Protein AF-A0A8S1E775-F1 (afdb_monomer_lite)

Structure (mmCIF, N/CA/C/O backbone):
data_AF-A0A8S1E775-F1
#
_entry.id   AF-A0A8S1E775-F1
#
loop_
_atom_site.group_PDB
_atom_site.id
_atom_site.type_symbol
_atom_site.label_atom_id
_atom_site.label_alt_id
_atom_site.label_comp_id
_atom_site.label_asym_id
_atom_site.label_entity_id
_atom_site.label_seq_id
_atom_site.pdbx_PDB_ins_code
_atom_site.Cartn_x
_atom_site.Cartn_y
_atom_site.Cartn_z
_atom_site.occupancy
_atom_site.B_iso_or_equiv
_atom_site.auth_seq_id
_atom_site.auth_comp_id
_atom_site.auth_asym_id
_atom_site.auth_atom_id
_atom_site.pdbx_PDB_model_num
ATOM 1 N N . MET A 1 1 ? 8.426 -3.904 -21.767 1.00 58.44 1 MET A N 1
ATOM 2 C CA . MET A 1 1 ? 7.868 -2.824 -20.930 1.00 58.44 1 MET A CA 1
ATOM 3 C C . MET A 1 1 ? 9.025 -2.090 -20.266 1.00 58.44 1 MET A C 1
ATOM 5 O O . MET A 1 1 ? 9.826 -2.761 -19.622 1.00 58.44 1 MET A O 1
ATOM 9 N N . PRO A 1 2 ? 9.166 -0.770 -20.462 1.00 75.19 2 PRO A N 1
ATOM 10 C CA . PRO A 1 2 ? 10.115 0.037 -19.694 1.00 75.19 2 PRO A CA 1
ATOM 11 C C . PRO A 1 2 ? 9.794 -0.016 -18.194 1.00 75.19 2 PRO A C 1
ATOM 13 O O . PRO A 1 2 ? 8.627 0.060 -17.814 1.00 75.19 2 PRO A O 1
ATOM 16 N N . ILE A 1 3 ? 10.816 -0.151 -17.348 1.00 76.69 3 ILE A N 1
ATOM 17 C CA . ILE A 1 3 ? 10.661 -0.301 -15.890 1.00 76.69 3 ILE A CA 1
ATOM 18 C C . ILE A 1 3 ? 9.968 0.912 -15.242 1.00 76.69 3 ILE A C 1
ATOM 20 O O . ILE A 1 3 ? 9.295 0.783 -14.226 1.00 76.69 3 ILE A O 1
ATOM 24 N N . GLN A 1 4 ? 10.042 2.077 -15.882 1.00 82.88 4 GLN A N 1
ATOM 25 C CA . GLN A 1 4 ? 9.382 3.304 -15.449 1.00 82.88 4 GLN A CA 1
ATOM 26 C C . GLN A 1 4 ? 7.851 3.168 -15.435 1.00 82.88 4 GLN A C 1
ATOM 28 O O . GLN A 1 4 ? 7.203 3.690 -14.535 1.00 82.88 4 GLN A O 1
ATOM 33 N N . TRP A 1 5 ? 7.257 2.413 -16.370 1.00 84.31 5 TRP A N 1
ATOM 34 C CA . TRP A 1 5 ? 5.805 2.169 -16.379 1.00 84.31 5 TRP A CA 1
ATOM 35 C C . TRP A 1 5 ? 5.340 1.360 -15.173 1.00 84.31 5 TRP A C 1
ATOM 37 O O . TRP A 1 5 ? 4.250 1.595 -14.658 1.00 84.31 5 TRP A O 1
ATOM 47 N N . ILE A 1 6 ? 6.193 0.457 -14.686 1.00 83.69 6 ILE A N 1
ATOM 48 C CA . ILE A 1 6 ? 5.945 -0.285 -13.450 1.00 83.69 6 ILE A CA 1
ATOM 49 C C . ILE A 1 6 ? 5.868 0.711 -12.294 1.00 83.69 6 ILE A C 1
ATOM 51 O O . ILE A 1 6 ? 4.888 0.715 -11.561 1.00 83.69 6 ILE A O 1
ATOM 55 N N . ALA A 1 7 ? 6.817 1.639 -12.180 1.00 84.25 7 ALA A N 1
ATOM 56 C CA . ALA A 1 7 ? 6.774 2.654 -11.130 1.00 84.25 7 ALA A CA 1
ATOM 57 C C . ALA A 1 7 ? 5.547 3.572 -11.212 1.00 84.25 7 ALA A C 1
ATOM 59 O O . ALA A 1 7 ? 4.919 3.831 -10.186 1.00 84.25 7 ALA A O 1
ATOM 60 N N . PHE A 1 8 ? 5.145 3.997 -12.414 1.00 89.06 8 PHE A N 1
ATOM 61 C CA . PHE A 1 8 ? 3.912 4.772 -12.590 1.00 89.06 8 PHE A CA 1
ATOM 62 C C . PHE A 1 8 ? 2.661 4.010 -12.140 1.00 89.06 8 PHE A C 1
ATOM 64 O O . PHE A 1 8 ? 1.745 4.628 -11.606 1.00 89.06 8 PHE A O 1
ATOM 71 N N . SER A 1 9 ? 2.631 2.684 -12.296 1.00 89.75 9 SER A N 1
ATOM 72 C CA . SER A 1 9 ? 1.532 1.855 -11.785 1.00 89.75 9 SER A CA 1
ATOM 73 C C . SER A 1 9 ? 1.553 1.683 -10.259 1.00 89.75 9 SER A C 1
ATOM 75 O O . SER A 1 9 ? 0.496 1.541 -9.647 1.00 89.75 9 SER A O 1
ATOM 77 N N . LEU A 1 10 ? 2.737 1.738 -9.634 1.00 88.50 10 LEU A N 1
ATOM 78 C CA . LEU A 1 10 ? 2.903 1.586 -8.184 1.00 88.50 10 LEU A CA 1
ATOM 79 C C . LEU A 1 10 ? 2.566 2.870 -7.414 1.00 88.50 10 LEU A C 1
ATOM 81 O O . LEU A 1 10 ? 2.014 2.802 -6.322 1.00 88.50 10 LEU A O 1
ATOM 85 N N . LEU A 1 11 ? 2.833 4.050 -7.981 1.00 92.06 11 LEU A N 1
ATOM 86 C CA . LEU A 1 11 ? 2.523 5.331 -7.333 1.00 92.06 11 LEU A CA 1
ATOM 87 C C . LEU A 1 11 ? 1.075 5.450 -6.810 1.00 92.06 11 LEU A C 1
ATOM 89 O O . LEU A 1 11 ? 0.914 5.742 -5.623 1.00 92.06 11 LEU A O 1
ATOM 93 N N . PRO A 1 12 ? 0.015 5.224 -7.617 1.00 95.00 12 PRO A N 1
ATOM 94 C CA . PRO A 1 12 ? -1.356 5.384 -7.138 1.00 95.00 12 PRO A CA 1
ATOM 95 C C . PRO A 1 12 ? -1.714 4.372 -6.047 1.00 95.00 12 PRO A C 1
ATOM 97 O O . PRO A 1 12 ? -2.380 4.728 -5.076 1.00 95.00 12 PRO A O 1
ATOM 100 N N . ILE A 1 13 ? -1.251 3.125 -6.166 1.00 93.88 13 ILE A N 1
ATOM 101 C CA . ILE A 1 13 ? -1.616 2.073 -5.216 1.00 93.88 13 ILE A CA 1
ATOM 102 C C . ILE A 1 13 ? -0.894 2.242 -3.879 1.00 93.88 13 ILE A C 1
ATOM 104 O O . ILE A 1 13 ? -1.508 2.123 -2.821 1.00 93.88 13 ILE A O 1
ATOM 108 N N . SER A 1 14 ? 0.381 2.632 -3.913 1.00 93.62 14 SER A N 1
ATOM 109 C CA . SER A 1 14 ? 1.157 2.948 -2.716 1.00 93.62 14 SER A CA 1
ATOM 110 C C . SER A 1 14 ? 0.670 4.229 -2.044 1.00 93.62 14 SER A C 1
ATOM 112 O O . SER A 1 14 ? 0.690 4.315 -0.818 1.00 93.62 14 SER A O 1
ATOM 114 N N . PHE A 1 15 ? 0.173 5.208 -2.807 1.00 96.06 15 PHE A N 1
ATOM 115 C CA . PHE A 1 15 ? -0.476 6.396 -2.252 1.00 96.06 15 PHE A CA 1
ATOM 116 C C . PHE A 1 15 ? -1.747 6.044 -1.474 1.00 96.06 15 PHE A C 1
ATOM 118 O O . PHE A 1 15 ? -1.882 6.428 -0.310 1.00 96.06 15 PHE A O 1
ATOM 125 N N . ILE A 1 16 ? -2.640 5.258 -2.082 1.00 95.81 16 ILE A N 1
ATOM 126 C CA . ILE A 1 16 ? -3.868 4.787 -1.431 1.00 95.81 16 ILE A CA 1
ATOM 127 C C . ILE A 1 16 ? -3.531 3.956 -0.190 1.00 95.81 16 ILE A C 1
ATOM 129 O O . ILE A 1 16 ? -4.042 4.250 0.890 1.00 95.81 16 ILE A O 1
ATOM 133 N N . GLY A 1 17 ? -2.625 2.981 -0.315 1.00 92.81 17 GLY A N 1
ATOM 134 C CA . GLY A 1 17 ? -2.194 2.148 0.808 1.00 92.81 17 GLY A CA 1
ATOM 135 C C . GLY A 1 17 ? -1.614 2.973 1.955 1.00 92.81 17 GLY A C 1
ATOM 136 O O . GLY A 1 17 ? -1.968 2.750 3.108 1.00 92.81 17 GLY A O 1
ATOM 137 N N . THR A 1 18 ? -0.821 4.003 1.650 1.00 95.94 18 THR A N 1
ATOM 138 C CA . THR A 1 18 ? -0.249 4.899 2.666 1.00 95.94 18 THR A CA 1
ATOM 139 C C . THR A 1 18 ? -1.346 5.612 3.441 1.00 95.94 18 THR A C 1
ATOM 141 O O . THR A 1 18 ? -1.359 5.569 4.668 1.00 95.94 18 THR A O 1
ATOM 144 N N . ILE A 1 19 ? -2.308 6.219 2.749 1.00 95.44 19 ILE A N 1
ATOM 145 C CA . ILE A 1 19 ? -3.413 6.928 3.400 1.00 95.44 19 ILE A CA 1
ATOM 146 C C . ILE A 1 19 ? -4.257 5.965 4.241 1.00 95.44 19 ILE A C 1
ATOM 148 O O . ILE A 1 19 ? -4.501 6.227 5.419 1.00 95.44 19 ILE A O 1
ATOM 152 N N . CYS A 1 20 ? -4.704 4.853 3.658 1.00 92.25 20 CYS A N 1
ATOM 153 C CA . CYS A 1 20 ? -5.631 3.936 4.313 1.00 92.25 20 CYS A CA 1
ATOM 154 C C . CYS A 1 20 ? -5.014 3.259 5.543 1.00 92.25 20 CYS A C 1
ATOM 156 O O . CYS A 1 20 ? -5.655 3.185 6.597 1.00 92.25 20 CYS A O 1
ATOM 158 N N . ASN A 1 21 ? -3.758 2.825 5.448 1.00 89.75 21 ASN A N 1
ATOM 159 C CA . ASN A 1 21 ? -3.087 2.137 6.543 1.00 89.75 21 ASN A CA 1
ATOM 160 C C . ASN A 1 21 ? -2.696 3.098 7.674 1.00 89.75 21 ASN A C 1
ATOM 162 O O . ASN A 1 21 ? -2.970 2.801 8.837 1.00 89.75 21 ASN A O 1
ATOM 166 N N . TRP A 1 22 ? -2.197 4.306 7.377 1.00 93.62 22 TRP A N 1
ATOM 167 C CA . TRP A 1 22 ? -1.957 5.312 8.425 1.00 93.62 22 TRP A CA 1
ATOM 168 C C . TRP A 1 22 ? -3.247 5.742 9.130 1.00 93.62 22 TRP A C 1
ATOM 170 O O . TRP A 1 22 ? -3.261 5.887 10.354 1.00 93.62 22 TRP A O 1
ATOM 180 N N . LEU A 1 23 ? -4.353 5.912 8.397 1.00 90.56 23 LEU A N 1
ATOM 181 C CA . LEU A 1 23 ? -5.655 6.193 9.010 1.00 90.56 23 LEU A CA 1
ATOM 182 C C . LEU A 1 23 ? -6.094 5.061 9.940 1.00 90.56 23 LEU A C 1
ATOM 184 O O . LEU A 1 23 ? -6.567 5.334 11.043 1.00 90.56 23 LEU A O 1
ATOM 188 N N . THR A 1 24 ? -5.897 3.809 9.533 1.00 86.38 24 THR A N 1
ATOM 189 C CA . THR A 1 24 ? -6.201 2.633 10.356 1.00 86.38 24 THR A CA 1
ATOM 190 C C . THR A 1 24 ? -5.391 2.633 11.651 1.00 86.38 24 THR A C 1
ATOM 192 O O . THR A 1 24 ? -5.974 2.497 12.729 1.00 86.38 24 THR A O 1
ATOM 195 N N . VAL A 1 25 ? -4.081 2.892 11.580 1.00 87.69 25 VAL A N 1
ATOM 196 C CA . VAL A 1 25 ? -3.211 3.042 12.759 1.00 87.69 25 VAL A CA 1
ATOM 197 C C . VAL A 1 25 ? -3.757 4.118 13.699 1.00 87.69 25 VAL A C 1
ATOM 199 O O . VAL A 1 25 ? -4.017 3.854 14.874 1.00 87.69 25 VAL A O 1
ATOM 202 N N . LEU A 1 26 ? -4.000 5.327 13.185 1.00 88.00 26 LEU A N 1
ATOM 203 C CA . LEU A 1 26 ? -4.489 6.456 13.984 1.00 88.00 26 LEU A CA 1
ATOM 204 C C . LEU A 1 26 ? -5.830 6.154 14.662 1.00 88.00 26 LEU A C 1
ATOM 206 O O . LEU A 1 26 ? -6.059 6.540 15.811 1.00 88.00 26 LEU A O 1
ATOM 210 N N . LEU A 1 27 ? -6.724 5.471 13.953 1.00 83.00 27 LEU A N 1
ATOM 211 C CA . LEU A 1 27 ? -8.033 5.082 14.455 1.00 83.00 27 LEU A CA 1
ATOM 212 C C . LEU A 1 27 ? -7.951 3.987 15.521 1.00 83.00 27 LEU A C 1
ATOM 214 O O . LEU A 1 27 ? -8.722 4.040 16.482 1.00 83.00 27 LEU A O 1
ATOM 218 N N . CYS A 1 28 ? -7.029 3.034 15.388 1.00 78.81 28 CYS A N 1
ATOM 219 C CA . CYS A 1 28 ? -6.799 2.005 16.397 1.00 78.81 28 CYS A CA 1
ATOM 220 C C . CYS A 1 28 ? -6.212 2.613 17.678 1.00 78.81 28 CYS A C 1
ATOM 222 O O . CYS A 1 28 ? -6.732 2.365 18.763 1.00 78.81 28 CYS A O 1
ATOM 224 N N . TYR A 1 29 ? -5.212 3.496 17.572 1.00 78.56 29 TYR A N 1
ATOM 225 C CA . TYR A 1 29 ? -4.608 4.154 18.740 1.00 78.56 29 TYR A CA 1
ATOM 226 C C . TYR A 1 29 ? -5.555 5.122 19.466 1.00 78.56 29 TYR A C 1
ATOM 228 O O . TYR A 1 29 ? -5.464 5.278 20.683 1.00 78.56 29 TYR A O 1
ATOM 236 N N . LYS A 1 30 ? -6.488 5.767 18.751 1.00 78.62 30 LYS A N 1
ATOM 237 C CA . LYS A 1 30 ? -7.516 6.632 19.363 1.00 78.62 30 LYS A CA 1
ATOM 238 C C . LYS A 1 30 ? -8.664 5.859 20.017 1.00 78.62 30 LYS A C 1
ATOM 240 O O . LYS A 1 30 ? -9.457 6.456 20.748 1.00 78.62 30 LYS A O 1
ATOM 245 N N . SER A 1 31 ? -8.786 4.560 19.760 1.00 67.88 31 SER A N 1
ATOM 246 C CA . SER A 1 31 ? -9.827 3.725 20.349 1.00 67.88 31 SER A CA 1
ATOM 247 C C . SER A 1 31 ? -9.543 3.477 21.834 1.00 67.88 31 SER A C 1
ATOM 249 O O . SER A 1 31 ? -8.728 2.642 22.211 1.00 67.88 31 SER A O 1
ATOM 251 N N . THR A 1 32 ? -10.239 4.199 22.713 1.00 60.84 32 THR A N 1
ATOM 252 C CA . THR A 1 32 ? -10.173 3.974 24.170 1.00 60.84 32 THR A CA 1
ATOM 253 C C . THR A 1 32 ? -11.105 2.861 24.650 1.00 60.84 32 THR A C 1
ATOM 255 O O . THR A 1 32 ? -10.923 2.354 25.753 1.00 60.84 32 THR A O 1
ATOM 258 N N . SER A 1 33 ?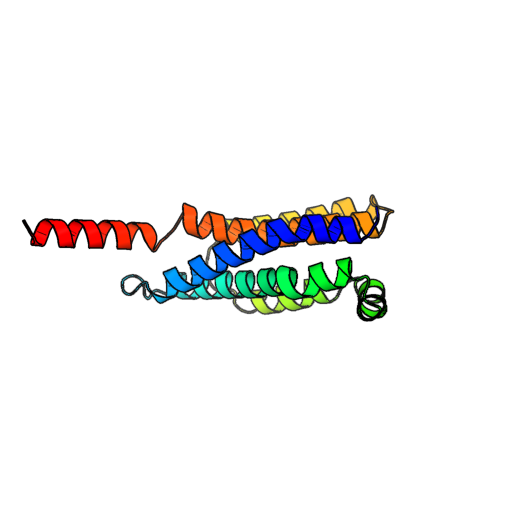 -12.079 2.467 23.822 1.00 52.19 33 SER A N 1
ATOM 259 C CA . SER A 1 33 ? -13.151 1.521 24.166 1.00 52.19 33 SER A CA 1
ATOM 260 C C . SER A 1 33 ? -12.818 0.056 23.857 1.00 52.19 33 SER A C 1
ATOM 262 O O . SER A 1 33 ? -13.562 -0.826 24.274 1.00 52.19 33 SER A O 1
ATOM 264 N N . LEU A 1 34 ? -11.738 -0.217 23.117 1.00 55.25 34 LEU A N 1
ATOM 265 C CA . LEU A 1 34 ? -11.383 -1.556 22.633 1.00 55.25 34 LEU A CA 1
ATOM 266 C C . LEU A 1 34 ? -9.891 -1.847 22.868 1.00 55.25 34 LEU A C 1
ATOM 268 O O . LEU A 1 34 ? -9.160 -2.171 21.941 1.00 55.25 34 LEU A O 1
ATOM 272 N N . LYS A 1 35 ? -9.412 -1.724 24.112 1.00 63.50 35 LYS A N 1
ATOM 273 C CA . LYS A 1 35 ? -8.050 -2.148 24.498 1.00 63.50 35 LYS A CA 1
ATOM 274 C C . LYS A 1 35 ? -7.958 -3.674 24.632 1.00 63.50 35 LYS A C 1
ATOM 276 O O . LYS A 1 35 ? -7.609 -4.190 25.689 1.00 63.50 35 LYS A O 1
ATOM 281 N N . ASN A 1 36 ? -8.338 -4.402 23.590 1.00 68.75 36 ASN A N 1
ATOM 282 C CA . ASN A 1 36 ? -8.185 -5.852 23.525 1.00 68.75 36 ASN A CA 1
ATOM 283 C C . ASN A 1 36 ? -7.018 -6.215 22.593 1.00 68.75 36 ASN A C 1
ATOM 285 O O . ASN A 1 36 ? -6.566 -5.395 21.793 1.00 68.75 36 ASN A O 1
ATOM 289 N N . ALA A 1 37 ? -6.520 -7.447 22.710 1.00 72.69 37 ALA A N 1
ATOM 290 C CA . ALA A 1 37 ? -5.393 -7.938 21.913 1.00 72.69 37 ALA A CA 1
ATOM 291 C C . ALA A 1 37 ? -5.625 -7.783 20.396 1.00 72.69 37 ALA A C 1
ATOM 293 O O . ALA A 1 37 ? -4.692 -7.487 19.655 1.00 72.69 37 ALA A O 1
ATOM 294 N N . PHE A 1 38 ? -6.880 -7.891 19.950 1.00 71.88 38 PHE A N 1
ATOM 295 C CA . PHE A 1 38 ? -7.262 -7.760 18.547 1.00 71.88 38 PHE A CA 1
ATOM 296 C C . PHE A 1 38 ? -6.994 -6.359 17.969 1.00 71.88 38 PHE A C 1
ATOM 298 O O . PHE A 1 38 ? -6.473 -6.246 16.860 1.00 71.88 38 PHE A O 1
ATOM 305 N N . VAL A 1 39 ? -7.283 -5.280 18.708 1.00 72.56 39 VAL A N 1
ATOM 306 C CA . VAL A 1 39 ? -7.002 -3.908 18.235 1.00 72.56 39 VAL A CA 1
ATOM 307 C C . VAL A 1 39 ? -5.506 -3.620 18.190 1.00 72.56 39 VAL A C 1
ATOM 309 O O . VAL A 1 39 ? -5.047 -2.982 17.247 1.00 72.56 39 VAL A O 1
ATOM 312 N N . TYR A 1 40 ? -4.731 -4.112 19.161 1.00 74.69 40 TYR A N 1
ATOM 313 C CA . TYR A 1 40 ? -3.270 -3.986 19.119 1.00 74.69 40 TYR A CA 1
ATOM 314 C C . TYR A 1 40 ? -2.668 -4.735 17.928 1.00 74.69 40 TYR A C 1
ATOM 316 O O . TYR A 1 40 ? -1.794 -4.199 17.251 1.00 74.69 40 TYR A O 1
ATOM 324 N N . LEU A 1 41 ? -3.165 -5.939 17.638 1.00 74.56 41 LEU A N 1
ATOM 325 C CA . LEU A 1 41 ? -2.752 -6.703 16.465 1.00 74.56 41 LEU A CA 1
ATOM 326 C C . LEU A 1 41 ? -3.093 -5.960 15.166 1.00 74.56 41 LEU A C 1
ATOM 328 O O . LEU A 1 41 ? -2.215 -5.751 14.335 1.00 74.56 41 LEU A O 1
ATOM 332 N N . THR A 1 42 ? -4.334 -5.482 15.038 1.00 78.50 42 THR A N 1
ATOM 333 C CA . THR A 1 42 ? -4.794 -4.715 13.867 1.00 78.50 42 THR A CA 1
ATOM 334 C C . THR A 1 42 ? -3.964 -3.441 13.670 1.00 78.50 42 THR A C 1
ATOM 336 O O . THR A 1 42 ? -3.577 -3.116 12.551 1.00 78.50 42 THR A O 1
ATOM 339 N N . ALA A 1 43 ? -3.639 -2.731 14.757 1.00 81.44 43 ALA A N 1
ATOM 340 C CA . ALA A 1 43 ? -2.799 -1.536 14.712 1.00 81.44 43 ALA A CA 1
ATOM 341 C C . ALA A 1 43 ? -1.375 -1.845 14.233 1.00 81.44 43 ALA A C 1
ATOM 343 O O . ALA A 1 43 ? -0.830 -1.094 13.429 1.00 81.44 43 ALA A O 1
ATOM 344 N N . ASN A 1 44 ? -0.780 -2.939 14.714 1.00 79.69 44 ASN A N 1
ATOM 345 C CA . ASN A 1 44 ? 0.562 -3.357 14.314 1.00 79.69 44 ASN A CA 1
ATOM 346 C C . ASN A 1 44 ? 0.610 -3.820 12.853 1.00 79.69 44 ASN A C 1
ATOM 348 O O . ASN A 1 44 ? 1.537 -3.445 12.139 1.00 79.69 44 ASN A O 1
ATOM 352 N N . GLN A 1 45 ? -0.394 -4.573 12.393 1.00 80.12 45 GLN A N 1
ATOM 353 C CA . GLN A 1 45 ? -0.508 -4.975 10.990 1.00 80.12 45 GLN A CA 1
ATOM 354 C C . GLN A 1 45 ? -0.623 -3.744 10.081 1.00 80.12 45 GLN A C 1
ATOM 356 O O . GLN A 1 45 ? 0.223 -3.541 9.213 1.00 80.12 45 GLN A O 1
ATOM 361 N N . ALA A 1 46 ? -1.572 -2.849 10.372 1.00 84.25 46 ALA A N 1
ATOM 362 C CA . ALA A 1 46 ? -1.743 -1.613 9.614 1.00 84.25 46 ALA A CA 1
ATOM 363 C C . ALA A 1 46 ? -0.501 -0.706 9.660 1.00 84.25 46 ALA A C 1
ATOM 365 O O . ALA A 1 46 ? -0.213 -0.006 8.695 1.00 84.25 46 ALA A O 1
ATOM 366 N N . LEU A 1 47 ? 0.264 -0.704 10.757 1.00 84.25 47 LEU A N 1
ATOM 367 C CA . LEU A 1 47 ? 1.523 0.041 10.838 1.00 84.25 47 LEU A CA 1
ATOM 368 C C . LEU A 1 47 ? 2.585 -0.541 9.898 1.00 84.25 47 LEU A C 1
ATOM 370 O O . LEU A 1 47 ? 3.259 0.221 9.203 1.00 84.25 47 LEU A O 1
ATOM 374 N N . GLY A 1 48 ? 2.712 -1.869 9.850 1.00 81.44 48 GLY A N 1
ATOM 375 C CA . GLY A 1 48 ? 3.580 -2.555 8.894 1.00 81.44 48 GLY A CA 1
ATOM 376 C C . GLY A 1 48 ? 3.216 -2.208 7.451 1.00 81.44 48 GLY A C 1
ATOM 377 O O . GLY A 1 48 ? 4.080 -1.774 6.684 1.00 81.44 48 GLY A O 1
ATOM 378 N N . ASP A 1 49 ? 1.928 -2.292 7.117 1.00 83.50 49 ASP A N 1
ATOM 379 C CA . ASP A 1 49 ? 1.413 -1.983 5.781 1.00 83.50 49 ASP A CA 1
ATOM 380 C C . ASP A 1 49 ? 1.600 -0.501 5.414 1.00 83.50 49 ASP A C 1
ATOM 382 O O . ASP A 1 49 ? 1.963 -0.178 4.281 1.00 83.50 49 ASP A O 1
ATOM 386 N N . ALA A 1 50 ? 1.426 0.413 6.377 1.00 86.69 50 ALA A N 1
ATOM 387 C CA . ALA A 1 50 ? 1.632 1.850 6.195 1.00 86.69 50 ALA A CA 1
ATOM 388 C C . ALA A 1 50 ? 3.100 2.196 5.921 1.00 86.69 50 ALA A C 1
ATOM 390 O O . ALA A 1 50 ? 3.397 2.987 5.021 1.00 86.69 50 ALA A O 1
ATOM 391 N N . ILE A 1 51 ? 4.032 1.610 6.678 1.00 85.06 51 ILE A N 1
ATOM 392 C CA . ILE A 1 51 ? 5.474 1.789 6.461 1.00 85.06 51 ILE A CA 1
ATOM 393 C C . ILE A 1 51 ? 5.857 1.234 5.090 1.00 85.06 51 ILE A C 1
ATOM 395 O O . ILE A 1 51 ? 6.528 1.921 4.317 1.00 85.06 51 ILE A O 1
ATOM 399 N N . HIS A 1 52 ? 5.384 0.030 4.764 1.00 84.75 52 HIS A N 1
ATOM 400 C CA . HIS A 1 52 ? 5.620 -0.606 3.476 1.00 84.75 52 HIS A CA 1
ATOM 401 C C . HIS A 1 52 ? 5.173 0.295 2.315 1.00 84.75 52 HIS A C 1
ATOM 403 O O . HIS A 1 52 ? 5.981 0.655 1.457 1.00 84.75 52 HIS A O 1
ATOM 409 N N . SER A 1 53 ? 3.915 0.739 2.308 1.00 88.94 53 SER A N 1
ATOM 410 C CA . SER A 1 53 ? 3.389 1.583 1.233 1.00 88.94 53 SER A CA 1
ATOM 411 C C . SER A 1 53 ? 4.070 2.958 1.169 1.00 88.94 53 SER A C 1
ATOM 413 O O . SER A 1 53 ? 4.260 3.488 0.075 1.00 88.94 53 SER A O 1
ATOM 415 N N . THR A 1 54 ? 4.511 3.507 2.309 1.00 90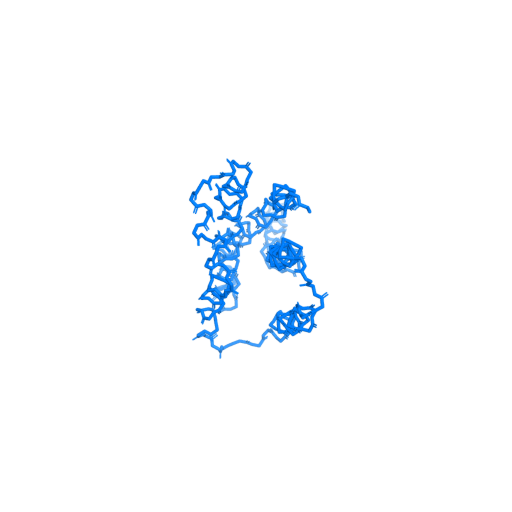.88 54 THR A N 1
ATOM 416 C CA . THR A 1 54 ? 5.268 4.772 2.376 1.00 90.88 54 THR A CA 1
ATOM 417 C C . THR A 1 54 ? 6.639 4.631 1.707 1.00 90.88 54 THR A C 1
ATOM 419 O O . THR A 1 54 ? 7.030 5.487 0.913 1.00 90.88 54 THR A O 1
ATOM 422 N N . ILE A 1 55 ? 7.359 3.535 1.974 1.00 84.88 55 ILE A N 1
ATOM 423 C CA . ILE A 1 55 ? 8.647 3.233 1.327 1.00 84.88 55 ILE A CA 1
ATOM 424 C C . ILE A 1 55 ? 8.452 3.081 -0.183 1.00 84.88 55 ILE A C 1
ATOM 426 O O . ILE A 1 55 ? 9.233 3.612 -0.974 1.00 84.88 55 ILE A O 1
ATOM 430 N N . PHE A 1 56 ? 7.387 2.406 -0.611 1.00 86.38 56 PHE A N 1
ATOM 431 C CA . PHE A 1 56 ? 7.105 2.269 -2.034 1.00 86.38 56 PHE A CA 1
ATOM 432 C C . PHE A 1 56 ? 6.794 3.605 -2.717 1.00 86.38 56 PHE A C 1
ATOM 434 O O . PHE A 1 56 ? 7.305 3.864 -3.808 1.00 86.38 56 PHE A O 1
ATOM 441 N N . LEU A 1 57 ? 6.024 4.468 -2.051 1.00 91.44 57 LEU A N 1
ATOM 442 C CA . LEU A 1 57 ? 5.623 5.776 -2.561 1.00 91.44 57 LEU A CA 1
ATOM 443 C C . LEU A 1 57 ? 6.792 6.767 -2.660 1.00 91.44 57 LEU A C 1
ATOM 445 O O . LEU A 1 57 ? 6.928 7.442 -3.678 1.00 91.44 57 LEU A O 1
ATOM 449 N N . PHE A 1 58 ? 7.624 6.868 -1.619 1.00 89.12 58 PHE A N 1
ATOM 450 C CA . PHE A 1 58 ? 8.649 7.917 -1.518 1.00 89.12 58 PHE A CA 1
ATOM 451 C C . PHE A 1 58 ? 10.068 7.459 -1.856 1.00 89.12 58 PHE A C 1
ATOM 453 O O . PHE A 1 58 ? 10.929 8.306 -2.081 1.00 89.12 58 PHE A O 1
ATOM 460 N N . TYR A 1 59 ? 10.326 6.152 -1.906 1.00 83.50 59 TYR A N 1
ATOM 461 C CA . TYR A 1 59 ? 11.660 5.624 -2.182 1.00 83.50 59 TYR A CA 1
ATOM 462 C C . TYR A 1 59 ? 11.683 4.747 -3.436 1.00 83.50 59 TYR A C 1
ATOM 464 O O . TYR A 1 59 ? 12.348 5.096 -4.408 1.00 83.50 59 TYR A O 1
ATOM 472 N N . ILE A 1 60 ? 10.918 3.650 -3.472 1.00 81.25 60 ILE A N 1
ATOM 473 C CA . ILE A 1 60 ? 11.015 2.669 -4.568 1.00 81.25 60 ILE A CA 1
ATOM 474 C C . ILE A 1 60 ? 10.530 3.242 -5.905 1.00 81.25 60 ILE A C 1
ATOM 476 O O . ILE A 1 60 ? 11.257 3.165 -6.896 1.00 81.25 60 ILE A O 1
ATOM 480 N N . ALA A 1 61 ? 9.329 3.826 -5.961 1.00 85.81 61 ALA A N 1
ATOM 481 C CA . ALA A 1 61 ? 8.797 4.358 -7.215 1.00 85.81 61 ALA A CA 1
ATOM 482 C C . ALA A 1 61 ? 9.619 5.551 -7.755 1.00 85.81 61 ALA A C 1
ATOM 484 O O . ALA A 1 61 ? 9.989 5.506 -8.932 1.00 85.81 61 ALA A O 1
ATOM 485 N N . PRO A 1 62 ? 10.005 6.559 -6.942 1.00 85.38 62 PRO A N 1
ATOM 486 C CA . PRO A 1 62 ? 10.901 7.625 -7.389 1.00 85.38 62 PRO A CA 1
ATOM 487 C C . PRO A 1 62 ? 12.260 7.109 -7.877 1.00 85.38 62 PRO A C 1
ATOM 489 O O . PRO A 1 62 ? 12.712 7.524 -8.941 1.00 85.38 62 PRO A O 1
ATOM 492 N N . MET A 1 63 ? 12.876 6.154 -7.170 1.00 82.69 63 MET A N 1
ATOM 493 C CA . MET A 1 63 ? 14.150 5.546 -7.578 1.00 82.69 63 MET A CA 1
ATOM 494 C C . MET A 1 63 ? 14.054 4.874 -8.960 1.00 82.69 63 MET A C 1
ATOM 496 O O . MET A 1 63 ? 14.947 5.035 -9.793 1.00 82.69 63 MET A O 1
ATOM 500 N N . ILE A 1 64 ? 12.967 4.141 -9.232 1.00 82.12 64 ILE A N 1
ATOM 501 C CA . ILE A 1 64 ? 12.749 3.486 -10.532 1.00 82.12 64 ILE A CA 1
ATOM 502 C C . ILE A 1 64 ? 12.502 4.517 -11.647 1.00 82.12 64 ILE A C 1
ATOM 504 O O . ILE A 1 64 ? 13.002 4.343 -12.759 1.00 82.12 64 ILE A O 1
ATOM 508 N N . ILE A 1 65 ? 11.749 5.589 -11.372 1.00 85.06 65 ILE A N 1
ATOM 509 C CA . ILE A 1 65 ? 11.456 6.654 -12.350 1.00 85.06 65 ILE A CA 1
ATOM 510 C C . ILE A 1 65 ? 12.727 7.412 -12.731 1.00 85.06 65 ILE A C 1
ATOM 512 O O . ILE A 1 65 ? 12.964 7.653 -13.914 1.00 85.06 65 ILE A O 1
ATOM 516 N N . LEU A 1 66 ? 13.554 7.750 -11.741 1.00 84.69 66 LEU A N 1
ATOM 517 C CA . LEU A 1 66 ? 14.801 8.489 -11.936 1.00 84.69 66 LEU A CA 1
ATOM 518 C C . LEU A 1 66 ? 15.919 7.633 -12.551 1.00 84.69 66 LEU A C 1
ATOM 520 O O . LEU A 1 66 ? 16.981 8.166 -12.862 1.00 84.69 66 LEU A O 1
ATOM 524 N N . ASN A 1 67 ? 15.672 6.333 -12.767 1.00 72.81 67 ASN A N 1
ATOM 525 C CA . ASN A 1 67 ? 16.642 5.375 -13.295 1.00 72.81 67 ASN A CA 1
ATOM 526 C C . ASN A 1 67 ? 17.978 5.438 -12.532 1.00 72.81 67 ASN A C 1
ATOM 528 O O . ASN A 1 67 ? 19.055 5.435 -13.133 1.00 72.81 67 ASN A O 1
ATOM 532 N N . ASP A 1 68 ? 17.891 5.548 -11.205 1.00 67.81 68 ASP A N 1
ATOM 533 C CA . ASP A 1 68 ? 19.055 5.727 -10.345 1.00 67.81 68 ASP A CA 1
ATOM 534 C C . ASP A 1 68 ? 19.981 4.493 -10.448 1.00 67.81 68 ASP A C 1
ATOM 536 O O . ASP A 1 68 ? 19.511 3.362 -10.269 1.00 67.81 68 ASP A O 1
ATOM 540 N N . PRO A 1 69 ? 21.292 4.651 -10.724 1.00 56.88 69 PRO A N 1
ATOM 541 C CA . PRO A 1 69 ? 22.246 3.542 -10.741 1.00 56.88 69 PRO A CA 1
ATOM 542 C C . PRO A 1 69 ? 22.304 2.736 -9.429 1.00 56.88 69 PRO A C 1
ATOM 544 O O . PRO A 1 69 ? 22.698 1.567 -9.472 1.00 56.88 69 PRO A O 1
ATOM 547 N N . ALA A 1 70 ? 21.842 3.278 -8.293 1.00 57.53 70 ALA A N 1
ATOM 548 C CA . ALA A 1 70 ? 21.642 2.538 -7.039 1.00 57.53 70 ALA A CA 1
ATOM 549 C C . ALA A 1 70 ? 20.660 1.351 -7.169 1.00 57.53 70 ALA A C 1
ATOM 551 O O . ALA A 1 70 ? 20.704 0.409 -6.374 1.00 57.53 70 ALA A O 1
ATOM 552 N N . LEU A 1 71 ? 19.813 1.350 -8.204 1.00 56.38 71 LEU A N 1
ATOM 553 C CA . LEU A 1 71 ? 18.874 0.279 -8.535 1.00 56.38 71 LEU A CA 1
ATOM 554 C C . LEU A 1 71 ? 19.556 -0.921 -9.223 1.00 56.38 71 LEU A C 1
ATOM 556 O O . LEU A 1 71 ? 19.044 -2.039 -9.160 1.00 56.38 71 LEU A O 1
ATOM 560 N N . SER A 1 72 ? 20.717 -0.726 -9.863 1.00 49.56 72 SER A N 1
ATOM 561 C CA . SER A 1 72 ? 21.416 -1.765 -10.644 1.00 49.56 72 SER A CA 1
ATOM 562 C C . SER A 1 72 ? 21.890 -2.965 -9.794 1.00 49.56 72 SER A C 1
ATOM 564 O O . SER A 1 72 ? 21.676 -4.112 -10.204 1.00 49.56 72 SER A O 1
ATOM 566 N N . PRO A 1 73 ? 22.438 -2.777 -8.574 1.00 53.53 73 PRO A N 1
ATOM 567 C CA . PRO A 1 73 ? 22.718 -3.876 -7.648 1.00 53.53 73 PRO A CA 1
ATOM 568 C C . PRO A 1 73 ? 21.446 -4.502 -7.069 1.00 53.53 73 PRO A C 1
ATOM 570 O O . PRO A 1 73 ? 21.424 -5.709 -6.829 1.00 53.53 73 PRO A O 1
ATOM 573 N N . TYR A 1 74 ? 20.387 -3.708 -6.861 1.00 52.72 74 TYR A N 1
ATOM 574 C CA . TYR A 1 74 ? 19.109 -4.193 -6.344 1.00 52.72 74 TYR A CA 1
ATOM 575 C C . TYR A 1 74 ? 18.430 -5.095 -7.367 1.00 52.72 74 TYR A C 1
ATOM 577 O O . TYR A 1 74 ? 18.264 -6.259 -7.062 1.00 52.72 74 TYR A O 1
ATOM 585 N N . LEU A 1 75 ? 18.158 -4.660 -8.600 1.00 51.22 75 LEU A N 1
ATOM 586 C CA . LEU A 1 75 ? 17.527 -5.488 -9.645 1.00 51.22 75 LEU A CA 1
ATOM 587 C C . LEU A 1 75 ? 18.291 -6.785 -9.963 1.00 51.22 75 LEU A C 1
ATOM 589 O O . LEU A 1 75 ? 17.669 -7.783 -10.324 1.00 51.22 75 LEU A O 1
ATOM 593 N N . ASN A 1 76 ? 19.620 -6.792 -9.813 1.00 49.53 76 ASN A N 1
ATOM 594 C CA . ASN A 1 76 ? 20.442 -7.991 -10.009 1.00 49.53 76 ASN A CA 1
ATOM 595 C C . ASN A 1 76 ? 20.431 -8.946 -8.794 1.00 49.53 76 ASN A C 1
ATOM 597 O O . ASN A 1 76 ? 20.547 -10.158 -8.986 1.00 49.53 76 ASN A O 1
ATOM 601 N N . ASN A 1 77 ? 20.224 -8.434 -7.571 1.00 47.03 77 ASN A N 1
ATOM 602 C CA . ASN A 1 77 ? 20.071 -9.215 -6.330 1.00 47.03 77 ASN A CA 1
ATOM 603 C C . ASN A 1 77 ? 18.600 -9.449 -5.910 1.00 47.03 77 ASN A C 1
ATOM 605 O O . ASN A 1 77 ? 18.326 -10.261 -5.023 1.00 47.03 77 ASN A O 1
ATOM 609 N N . LEU A 1 78 ? 17.633 -8.808 -6.575 1.00 44.81 78 LEU A N 1
ATOM 610 C CA . LEU A 1 78 ? 16.180 -8.911 -6.375 1.00 44.81 78 LEU A CA 1
ATOM 611 C C . LEU A 1 78 ? 15.622 -10.192 -7.007 1.00 44.81 78 LEU A C 1
ATOM 613 O O . LEU A 1 78 ? 14.577 -10.196 -7.647 1.00 44.81 78 LEU A O 1
ATOM 617 N N . LYS A 1 79 ? 16.357 -11.294 -6.861 1.00 46.44 79 LYS A N 1
ATOM 618 C CA . LYS A 1 79 ? 15.887 -12.624 -7.237 1.00 46.44 79 LYS A CA 1
ATOM 619 C C . LYS A 1 79 ? 15.039 -13.252 -6.130 1.00 46.44 79 LYS A C 1
ATOM 621 O O . LYS A 1 79 ? 14.117 -13.976 -6.473 1.00 46.44 79 LYS A O 1
ATOM 626 N N . CYS A 1 80 ? 15.282 -12.952 -4.843 1.00 41.69 80 CYS A N 1
ATOM 627 C CA . CYS A 1 80 ? 14.573 -13.644 -3.748 1.00 41.69 80 CYS A CA 1
ATOM 628 C C . CYS A 1 80 ? 14.439 -12.922 -2.386 1.00 41.69 80 CYS A C 1
ATOM 630 O O . CYS A 1 80 ? 13.654 -13.391 -1.574 1.00 41.69 80 CYS A O 1
ATOM 632 N N . LYS A 1 81 ? 15.185 -11.854 -2.056 1.00 39.91 81 LYS A N 1
ATOM 633 C CA . LYS A 1 81 ? 15.485 -11.596 -0.624 1.00 39.91 81 LYS A CA 1
ATOM 634 C C . LYS A 1 81 ? 14.582 -10.601 0.125 1.00 39.91 81 LYS A C 1
ATOM 636 O O . LYS A 1 81 ? 14.193 -10.865 1.253 1.00 39.91 81 LYS A O 1
ATOM 641 N N . ILE A 1 82 ? 14.189 -9.489 -0.497 1.00 41.31 82 ILE A N 1
ATOM 642 C CA . ILE A 1 82 ? 13.498 -8.396 0.226 1.00 41.31 82 ILE A CA 1
ATOM 643 C C . ILE A 1 82 ? 12.015 -8.696 0.486 1.00 41.31 82 ILE A C 1
ATOM 645 O O . ILE A 1 82 ? 11.482 -8.288 1.512 1.00 41.31 82 ILE A O 1
ATOM 649 N N . ILE A 1 83 ? 11.368 -9.461 -0.398 1.00 44.28 83 ILE A N 1
ATOM 650 C CA . ILE A 1 83 ? 9.985 -9.922 -0.191 1.00 44.28 83 ILE A CA 1
ATOM 651 C C . ILE A 1 83 ? 9.945 -11.025 0.884 1.00 44.28 83 ILE A C 1
ATOM 653 O O . ILE A 1 83 ? 8.993 -11.101 1.644 1.00 44.28 83 ILE A O 1
ATOM 657 N N . PHE A 1 84 ? 11.002 -11.835 1.020 1.00 38.94 84 PHE A N 1
ATOM 658 C CA . PHE A 1 84 ? 11.036 -12.960 1.962 1.00 38.94 84 PHE A CA 1
ATOM 659 C C . PHE A 1 84 ? 11.344 -12.534 3.411 1.00 38.94 84 PHE A C 1
ATOM 661 O O . PHE A 1 84 ? 10.742 -13.053 4.355 1.00 38.94 84 PHE A O 1
ATOM 668 N N . ASP A 1 85 ? 12.236 -11.557 3.608 1.00 40.38 85 ASP A N 1
ATOM 669 C CA . ASP A 1 85 ? 12.687 -11.170 4.953 1.00 40.38 85 ASP A CA 1
ATOM 670 C C . ASP A 1 85 ? 11.624 -10.381 5.744 1.00 40.38 85 ASP A C 1
ATOM 672 O O . ASP A 1 85 ? 11.514 -10.554 6.958 1.00 40.38 85 ASP A O 1
ATOM 676 N N . PHE A 1 86 ? 10.783 -9.576 5.081 1.00 41.97 86 PHE A N 1
ATOM 677 C CA . PHE A 1 86 ? 9.711 -8.841 5.771 1.00 41.97 86 PHE A CA 1
ATOM 678 C C . PHE A 1 86 ? 8.531 -9.751 6.156 1.00 41.97 86 PHE A C 1
ATOM 680 O O . PHE A 1 86 ? 7.967 -9.622 7.241 1.00 41.97 86 PHE A O 1
ATOM 687 N N . THR A 1 87 ? 8.210 -10.733 5.308 1.00 42.09 87 THR A N 1
ATOM 688 C CA . THR A 1 87 ? 7.177 -11.749 5.560 1.00 42.09 87 THR A CA 1
ATOM 689 C C . THR A 1 87 ? 7.539 -12.668 6.729 1.00 42.09 87 THR A C 1
ATOM 691 O O . THR A 1 87 ? 6.704 -12.936 7.590 1.00 42.09 87 THR A O 1
ATOM 694 N N . THR A 1 88 ? 8.796 -13.109 6.822 1.00 39.44 88 THR A N 1
ATOM 695 C CA . THR A 1 88 ? 9.232 -14.060 7.864 1.00 39.44 88 THR A CA 1
ATOM 696 C C . THR A 1 88 ? 9.232 -13.443 9.270 1.00 39.44 88 THR A C 1
ATOM 698 O O . THR A 1 88 ? 9.062 -14.153 10.261 1.00 39.44 88 THR A O 1
ATOM 701 N N . LEU A 1 89 ? 9.378 -12.116 9.377 1.00 33.94 89 LEU A N 1
ATOM 702 C CA . LEU A 1 89 ? 9.340 -11.411 10.661 1.00 33.94 89 LEU A CA 1
ATOM 703 C C . LEU A 1 89 ? 7.917 -11.343 11.248 1.00 33.94 89 LEU A C 1
ATOM 705 O O . LEU A 1 89 ? 7.762 -11.409 12.466 1.00 33.94 89 LEU A O 1
ATOM 709 N N . MET A 1 90 ? 6.890 -11.283 10.392 1.00 38.84 90 MET A N 1
ATOM 710 C CA . MET A 1 90 ? 5.476 -11.262 10.795 1.00 38.84 90 MET A CA 1
ATOM 711 C C . MET A 1 90 ? 4.938 -12.660 11.152 1.00 38.84 90 MET A C 1
ATOM 713 O O . MET A 1 90 ? 4.104 -12.775 12.043 1.00 38.84 90 MET A O 1
ATOM 717 N N . PHE A 1 91 ? 5.480 -13.737 10.567 1.00 39.38 91 PHE A N 1
ATOM 718 C CA . PHE A 1 91 ? 5.126 -15.125 10.922 1.00 39.38 91 PHE A CA 1
ATOM 719 C C . PHE A 1 91 ? 5.665 -15.602 12.282 1.00 39.38 91 PHE A C 1
ATOM 721 O O . PHE A 1 91 ? 5.385 -16.725 12.699 1.00 39.38 91 PHE A O 1
ATOM 728 N N . ARG A 1 92 ? 6.442 -14.781 13.003 1.00 36.00 92 ARG A N 1
ATOM 729 C CA . ARG A 1 92 ? 7.039 -15.183 14.288 1.00 36.00 92 ARG A CA 1
ATOM 730 C C . ARG A 1 92 ? 6.100 -15.067 15.498 1.00 36.00 92 ARG A C 1
ATOM 732 O O . ARG A 1 92 ? 6.532 -15.386 16.601 1.00 36.00 92 ARG A O 1
ATOM 739 N N . TYR A 1 93 ? 4.842 -14.662 15.301 1.00 37.06 93 TYR A N 1
ATOM 740 C CA . TYR A 1 93 ? 3.822 -14.561 16.354 1.00 37.06 93 TYR A CA 1
ATOM 741 C C . TYR A 1 93 ? 2.520 -15.282 15.949 1.00 37.06 93 TYR A C 1
ATOM 743 O O . TYR A 1 93 ? 1.660 -14.671 15.318 1.00 37.06 93 TYR A O 1
ATOM 751 N N . PRO A 1 94 ? 2.361 -16.577 16.278 1.00 40.44 94 PRO A N 1
ATOM 752 C CA . PRO A 1 94 ? 1.267 -17.404 15.784 1.00 40.44 94 PRO A CA 1
ATOM 753 C C . PRO A 1 94 ? 0.150 -17.541 16.831 1.00 40.44 94 PRO A C 1
ATOM 755 O O . PRO A 1 94 ? -0.004 -18.619 17.383 1.00 40.44 94 PRO A O 1
ATOM 758 N N . ASP A 1 95 ? -0.620 -16.491 17.144 1.00 39.25 95 ASP A N 1
ATOM 759 C CA . ASP A 1 95 ? -1.583 -16.582 18.266 1.00 39.25 95 ASP A CA 1
ATOM 760 C C . ASP A 1 95 ? -2.981 -15.959 18.039 1.00 39.25 95 ASP A C 1
ATOM 762 O O . ASP A 1 95 ? -3.669 -15.649 19.013 1.00 39.25 95 ASP A O 1
ATOM 766 N N . THR A 1 96 ? -3.492 -15.812 16.803 1.00 38.88 96 THR A N 1
ATOM 767 C CA . THR A 1 96 ? -4.908 -15.398 16.615 1.00 38.88 96 THR A CA 1
ATOM 768 C C . THR A 1 96 ? -5.622 -15.999 15.397 1.00 38.88 96 THR A C 1
ATOM 770 O O . THR A 1 96 ? -5.031 -16.096 14.326 1.00 38.88 96 THR A O 1
ATOM 773 N N . PRO A 1 97 ? -6.924 -16.342 15.506 1.00 40.06 97 PRO A N 1
ATOM 774 C CA . PRO A 1 97 ? -7.696 -16.935 14.421 1.00 40.06 97 PRO A CA 1
ATOM 775 C C . PRO A 1 97 ? -8.232 -15.853 13.469 1.00 40.06 97 PRO A C 1
ATOM 777 O O . PRO A 1 97 ? -9.376 -15.418 13.584 1.00 40.06 97 PRO A O 1
ATOM 780 N N . THR A 1 98 ? -7.435 -15.433 12.490 1.00 42.59 98 THR A N 1
ATOM 781 C CA . THR A 1 98 ? -7.921 -14.688 11.312 1.00 42.59 98 THR A CA 1
ATOM 782 C C . THR A 1 98 ? -7.650 -15.495 10.050 1.00 42.59 98 THR A C 1
ATOM 784 O O . THR A 1 98 ? -6.817 -15.161 9.219 1.00 42.59 98 THR A O 1
ATOM 787 N N . CYS A 1 99 ? -8.407 -16.585 9.911 1.00 43.31 99 CYS A N 1
ATOM 788 C CA . CYS A 1 99 ? -8.282 -17.594 8.854 1.00 43.31 99 CYS A CA 1
ATOM 789 C C . CYS A 1 99 ?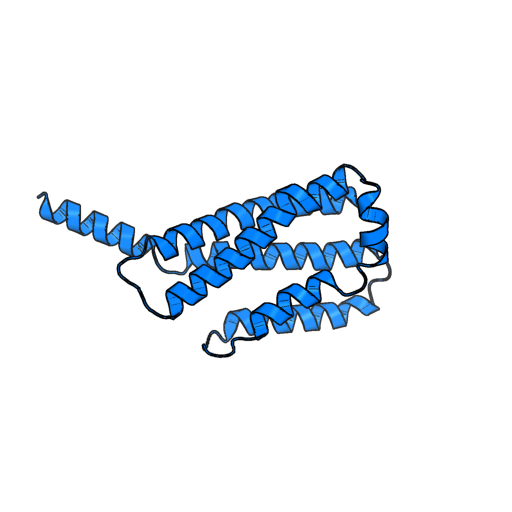 -8.408 -17.035 7.415 1.00 43.31 99 CYS A C 1
ATOM 791 O O . CYS A 1 99 ? -7.982 -17.685 6.471 1.00 43.31 99 CYS A O 1
ATOM 793 N N . ASN A 1 100 ? -8.944 -15.825 7.208 1.00 41.19 100 ASN A N 1
ATOM 794 C CA . ASN A 1 100 ? -9.271 -15.340 5.860 1.00 41.19 100 ASN A CA 1
ATOM 795 C C . ASN A 1 100 ? -8.196 -14.456 5.196 1.00 41.19 100 ASN A C 1
ATOM 797 O O . ASN A 1 100 ? -8.118 -14.469 3.974 1.00 41.19 100 ASN A O 1
ATOM 801 N N . SER A 1 101 ? -7.361 -13.715 5.936 1.00 49.94 101 SER A N 1
ATOM 802 C CA . SER A 1 101 ? -6.302 -12.863 5.350 1.00 49.94 101 SER A CA 1
ATOM 803 C C . SER A 1 101 ? -5.021 -13.652 5.048 1.00 49.94 101 SER A C 1
ATOM 805 O O . SER A 1 101 ? -4.398 -13.468 4.005 1.00 49.94 101 SER A O 1
ATOM 807 N N . GLU A 1 102 ? -4.674 -14.616 5.903 1.00 53.41 102 GLU A N 1
ATOM 808 C CA . GLU A 1 102 ? -3.489 -15.468 5.735 1.00 53.41 102 GLU A CA 1
ATOM 809 C C . GLU A 1 102 ? -3.674 -16.544 4.648 1.00 53.41 102 GLU A C 1
ATOM 811 O O . GLU A 1 102 ? -2.726 -16.888 3.943 1.00 53.41 102 GLU A O 1
ATOM 816 N N . LEU A 1 103 ? -4.898 -17.047 4.437 1.00 48.91 103 LEU A N 1
ATOM 817 C CA . LEU A 1 103 ? -5.184 -17.984 3.342 1.00 48.91 103 LEU A CA 1
ATOM 818 C C . LEU A 1 103 ? -5.124 -17.312 1.966 1.00 48.91 103 LEU A C 1
ATOM 820 O O . LEU A 1 103 ? -4.639 -17.929 1.018 1.00 48.91 103 LEU A O 1
ATOM 824 N N . VAL A 1 104 ? -5.569 -16.055 1.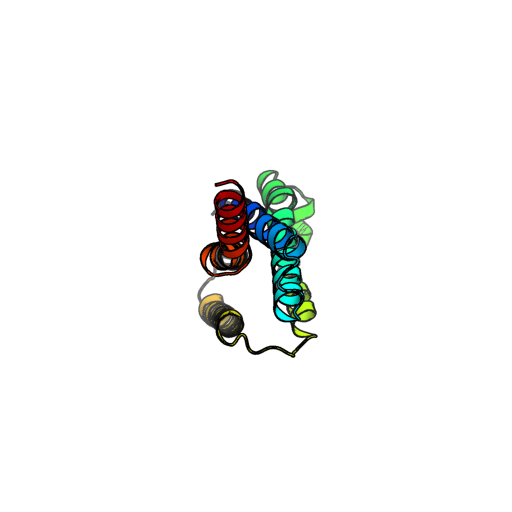848 1.00 53.97 104 VAL A N 1
ATOM 825 C CA . VAL A 1 104 ? -5.434 -15.270 0.607 1.00 53.97 104 VAL A CA 1
ATOM 826 C C . VAL A 1 104 ? -3.954 -15.052 0.286 1.00 53.97 104 VAL A C 1
ATOM 828 O O . VAL A 1 104 ? -3.541 -15.259 -0.853 1.00 53.97 104 VAL A O 1
ATOM 831 N N . PHE A 1 105 ? -3.145 -14.764 1.307 1.00 61.19 105 PHE A N 1
ATOM 832 C CA . PHE A 1 105 ? -1.696 -14.628 1.193 1.00 61.19 105 PHE A CA 1
ATOM 833 C C . PHE A 1 105 ? -1.004 -15.912 0.702 1.00 61.19 105 PHE A C 1
ATOM 835 O O . PHE A 1 105 ? -0.200 -15.887 -0.233 1.00 61.19 105 PHE A O 1
ATOM 842 N N . VAL A 1 106 ? -1.351 -17.066 1.281 1.00 61.53 106 VAL A N 1
ATOM 843 C CA . VAL A 1 106 ? -0.825 -18.369 0.839 1.00 61.53 106 VAL A CA 1
ATOM 844 C C . VAL A 1 106 ? -1.267 -18.681 -0.593 1.00 61.53 106 VAL A C 1
ATOM 846 O O . VAL A 1 106 ? -0.452 -19.128 -1.401 1.00 61.53 106 VAL A O 1
ATOM 849 N N . CYS A 1 107 ? -2.524 -18.402 -0.947 1.00 55.50 107 CYS A N 1
ATOM 850 C CA . CYS A 1 107 ? -3.027 -18.597 -2.307 1.00 55.50 107 CYS A CA 1
ATOM 851 C C . CYS A 1 107 ? -2.301 -17.712 -3.329 1.00 55.50 107 CYS A C 1
ATOM 853 O O . CYS A 1 107 ? -2.019 -18.172 -4.435 1.00 55.50 107 CYS A O 1
ATOM 855 N N . GLU A 1 108 ? -1.951 -16.475 -2.976 1.00 63.12 108 GLU A N 1
ATOM 856 C CA . GLU A 1 108 ? -1.190 -15.568 -3.840 1.00 63.12 108 GLU A CA 1
ATOM 857 C C . GLU A 1 108 ? 0.238 -16.072 -4.072 1.00 63.12 108 GLU A C 1
ATOM 859 O O . GLU A 1 108 ? 0.687 -16.145 -5.218 1.00 63.12 108 GLU A O 1
ATOM 864 N N . ILE A 1 109 ? 0.924 -16.515 -3.014 1.00 66.06 109 ILE A N 1
ATOM 865 C CA . ILE A 1 109 ? 2.260 -17.114 -3.123 1.00 66.06 109 ILE A CA 1
ATOM 866 C C . ILE A 1 109 ? 2.224 -18.370 -4.003 1.00 66.06 109 ILE A C 1
ATOM 868 O O . ILE A 1 109 ? 3.060 -18.526 -4.896 1.00 66.06 109 ILE A O 1
ATOM 872 N N . LEU A 1 110 ? 1.239 -19.248 -3.802 1.00 64.44 110 LEU A N 1
ATOM 873 C CA . LEU A 1 110 ? 1.072 -20.457 -4.610 1.00 64.44 110 LEU A CA 1
ATOM 874 C C . LEU A 1 110 ? 0.772 -20.125 -6.076 1.00 64.44 110 LEU A C 1
ATOM 876 O O . LEU A 1 110 ? 1.352 -20.732 -6.976 1.00 64.44 110 LEU A O 1
ATOM 880 N N . THR A 1 111 ? -0.073 -19.124 -6.326 1.00 63.81 111 THR A N 1
ATOM 881 C CA . THR A 1 111 ? -0.406 -18.662 -7.680 1.00 63.81 111 THR A CA 1
ATOM 882 C C . THR A 1 111 ? 0.811 -18.036 -8.362 1.00 63.81 111 THR A C 1
ATOM 884 O O . THR A 1 111 ? 1.078 -18.315 -9.530 1.00 63.81 111 THR A O 1
ATOM 887 N N . TYR A 1 112 ? 1.617 -17.259 -7.635 1.00 64.81 112 TYR A N 1
ATOM 888 C CA . TYR A 1 112 ? 2.866 -16.711 -8.153 1.00 64.81 112 TYR A CA 1
ATOM 889 C C . TYR A 1 112 ? 3.870 -17.811 -8.514 1.00 64.81 112 TYR A C 1
ATOM 891 O O . TYR A 1 112 ? 4.431 -17.788 -9.611 1.00 64.81 112 TYR A O 1
ATOM 899 N N . PHE A 1 113 ? 4.079 -18.801 -7.641 1.00 67.81 113 PHE A N 1
ATOM 900 C CA . PHE A 1 113 ? 4.964 -19.928 -7.942 1.00 67.81 113 PHE A CA 1
ATOM 901 C C . PHE A 1 113 ? 4.446 -20.792 -9.095 1.00 67.81 113 PHE A C 1
ATOM 903 O O . PHE A 1 113 ? 5.256 -21.309 -9.862 1.00 67.81 113 PHE A O 1
ATOM 910 N N . ALA A 1 114 ? 3.127 -20.892 -9.269 1.00 69.50 114 ALA A N 1
ATOM 911 C CA . ALA A 1 114 ? 2.525 -21.572 -10.407 1.00 69.50 114 ALA A CA 1
ATOM 912 C C . ALA A 1 114 ? 2.710 -20.796 -11.721 1.00 69.50 114 ALA A C 1
ATOM 914 O O . ALA A 1 114 ? 2.987 -21.414 -12.739 1.00 69.50 114 ALA A O 1
ATOM 915 N N . ILE A 1 115 ? 2.598 -19.462 -11.727 1.00 67.44 115 ILE A N 1
ATOM 916 C CA . ILE A 1 115 ? 2.677 -18.632 -12.947 1.00 67.44 115 ILE A CA 1
ATOM 917 C C . ILE A 1 115 ? 4.126 -18.285 -13.327 1.00 67.44 115 ILE A C 1
ATOM 919 O O . ILE A 1 115 ? 4.449 -18.159 -14.508 1.00 67.44 115 ILE A O 1
ATOM 923 N N . SER A 1 116 ? 5.024 -18.151 -12.348 1.00 66.88 116 SER A N 1
ATOM 924 C CA . SER A 1 116 ? 6.416 -17.722 -12.548 1.00 66.88 116 SER A CA 1
ATOM 925 C C . SER A 1 116 ? 7.190 -18.524 -13.613 1.00 66.88 116 SER A C 1
ATOM 927 O O . SER A 1 116 ? 7.898 -17.885 -14.399 1.00 66.88 116 SER A O 1
ATOM 929 N N . PRO A 1 117 ? 7.071 -19.864 -13.728 1.00 74.06 117 PRO A N 1
ATOM 930 C CA . PRO A 1 117 ? 7.743 -20.637 -14.777 1.00 74.06 117 PRO A CA 1
ATOM 931 C C . PRO A 1 117 ? 7.292 -20.269 -16.195 1.00 74.06 117 PRO A C 1
ATOM 933 O O . PRO A 1 117 ? 8.072 -20.393 -17.131 1.00 74.06 117 PRO A O 1
ATOM 936 N N . TYR A 1 118 ? 6.058 -19.785 -16.346 1.00 78.69 118 TYR A N 1
ATOM 937 C CA . TYR A 1 118 ? 5.445 -19.455 -17.635 1.00 78.69 118 TYR A CA 1
ATOM 938 C C . TYR A 1 118 ? 5.683 -17.998 -18.061 1.00 78.69 118 TYR A C 1
ATOM 940 O O . TYR A 1 118 ? 5.309 -17.600 -19.161 1.00 78.69 118 TYR A O 1
ATOM 948 N N . VAL A 1 119 ? 6.313 -17.184 -17.204 1.00 75.94 119 VAL A N 1
ATOM 949 C CA . VAL A 1 119 ? 6.653 -15.786 -17.497 1.00 75.94 119 VAL A CA 1
ATOM 950 C C . VAL A 1 119 ? 8.154 -15.652 -17.749 1.00 75.94 119 VAL A C 1
ATOM 952 O O . VAL A 1 119 ? 8.955 -15.574 -16.814 1.00 75.94 119 VAL A O 1
ATOM 955 N N . GLU A 1 120 ? 8.528 -15.558 -19.025 1.00 77.50 120 GLU A N 1
ATOM 956 C CA . GLU A 1 120 ? 9.923 -15.387 -19.457 1.00 77.50 120 GLU A CA 1
ATOM 957 C C . GLU A 1 120 ? 10.439 -13.952 -19.251 1.00 77.50 120 GLU A C 1
ATOM 959 O O . GLU A 1 120 ? 11.612 -13.724 -18.946 1.00 77.50 120 GLU A O 1
ATOM 964 N N . ASN A 1 121 ? 9.564 -12.947 -19.381 1.00 77.88 121 ASN A N 1
ATOM 965 C CA . ASN A 1 121 ? 9.970 -11.548 -19.284 1.00 77.88 121 ASN A CA 1
ATOM 966 C C . ASN A 1 121 ? 10.187 -11.121 -17.822 1.00 77.88 121 ASN A C 1
ATOM 968 O O . ASN A 1 121 ? 9.235 -10.932 -17.063 1.00 77.88 121 ASN A O 1
ATOM 972 N N . LYS A 1 122 ? 11.450 -10.881 -17.448 1.00 73.44 122 LYS A N 1
ATOM 973 C CA . LYS A 1 122 ? 11.849 -10.470 -16.089 1.00 73.44 122 LYS A CA 1
ATOM 974 C C . LYS A 1 122 ? 11.134 -9.217 -15.568 1.00 73.44 122 LYS A C 1
ATOM 976 O O . LYS A 1 122 ? 10.792 -9.161 -14.392 1.00 73.44 122 LYS A O 1
ATOM 981 N N . TYR A 1 123 ? 10.883 -8.228 -16.428 1.00 72.00 123 TYR A N 1
ATOM 982 C CA . TYR A 1 123 ? 10.201 -6.993 -16.032 1.00 72.00 123 TYR A CA 1
ATOM 983 C C . TYR A 1 123 ? 8.713 -7.233 -15.815 1.00 72.00 123 TYR A C 1
ATOM 985 O O . TYR A 1 123 ? 8.131 -6.666 -14.901 1.00 72.00 123 TYR A O 1
ATOM 993 N N . PHE A 1 124 ? 8.110 -8.104 -16.623 1.00 75.62 124 PHE A N 1
ATOM 994 C CA . PHE A 1 124 ? 6.714 -8.490 -16.453 1.00 75.62 124 PHE A CA 1
ATOM 995 C C . PHE A 1 124 ? 6.505 -9.300 -15.170 1.00 75.62 124 PHE A C 1
ATOM 997 O O . PHE A 1 124 ? 5.557 -9.052 -14.435 1.00 75.62 124 PHE A O 1
ATOM 1004 N N . LYS A 1 125 ? 7.438 -10.204 -14.847 1.00 73.81 125 LYS A N 1
ATOM 1005 C CA . LYS A 1 125 ? 7.434 -10.940 -13.577 1.00 73.81 125 LYS A CA 1
ATOM 1006 C C . LYS A 1 125 ? 7.543 -10.000 -12.376 1.00 73.81 125 LYS A C 1
ATOM 1008 O O . LYS A 1 125 ? 6.722 -10.087 -11.472 1.00 73.81 125 LYS A O 1
ATOM 1013 N N . PHE A 1 126 ? 8.504 -9.073 -12.413 1.00 74.62 126 PHE A N 1
ATOM 1014 C CA . PHE A 1 126 ? 8.674 -8.046 -11.382 1.00 74.62 126 PHE A CA 1
ATOM 1015 C C . PHE A 1 126 ? 7.420 -7.173 -11.224 1.00 74.62 126 PHE A C 1
ATOM 1017 O O . PHE A 1 126 ? 6.948 -6.972 -10.109 1.00 74.62 126 PHE A O 1
ATOM 1024 N N . PHE A 1 127 ? 6.839 -6.713 -12.337 1.00 78.56 127 PHE A N 1
ATOM 1025 C CA . PHE A 1 127 ? 5.580 -5.970 -12.334 1.00 78.56 127 PHE A CA 1
ATOM 1026 C C . PHE A 1 127 ? 4.475 -6.745 -11.617 1.00 78.56 127 PHE A C 1
ATOM 1028 O O . PHE A 1 127 ? 3.910 -6.226 -10.663 1.00 78.56 127 PHE A O 1
ATOM 1035 N N . LEU A 1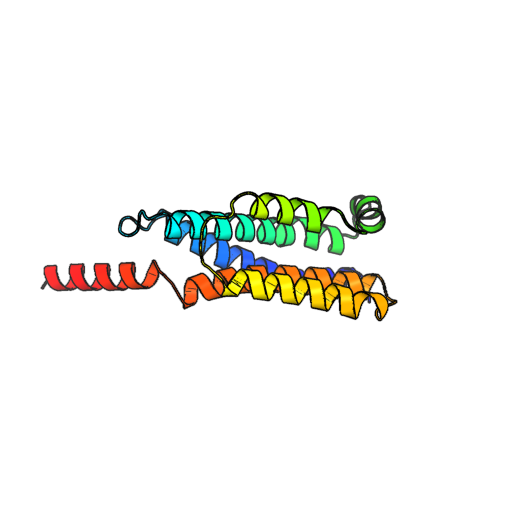 128 ? 4.203 -7.987 -12.031 1.00 73.25 128 LEU A N 1
ATOM 1036 C CA . LEU A 1 128 ? 3.121 -8.791 -11.464 1.00 73.25 128 LEU A CA 1
ATOM 1037 C C . LEU A 1 128 ? 3.293 -9.014 -9.962 1.00 73.25 128 LEU A C 1
ATOM 1039 O O . LEU A 1 128 ? 2.329 -8.852 -9.218 1.00 73.25 128 LEU A O 1
ATOM 1043 N N . THR A 1 129 ? 4.507 -9.330 -9.506 1.00 73.62 129 THR A N 1
ATOM 1044 C CA . THR A 1 129 ? 4.769 -9.523 -8.074 1.00 73.62 129 THR A CA 1
ATOM 1045 C C . THR A 1 129 ? 4.561 -8.251 -7.286 1.00 73.62 129 THR A C 1
ATOM 1047 O O . THR A 1 129 ? 3.858 -8.245 -6.287 1.00 73.62 129 THR A O 1
ATOM 1050 N N . THR A 1 130 ? 5.180 -7.160 -7.726 1.00 76.50 130 THR A N 1
ATOM 1051 C CA . THR A 1 130 ? 5.232 -5.935 -6.935 1.00 76.50 130 THR A CA 1
ATOM 1052 C C . THR A 1 130 ? 3.895 -5.212 -6.965 1.00 76.50 130 THR A C 1
ATOM 1054 O O . THR A 1 130 ? 3.471 -4.664 -5.956 1.00 76.50 130 THR A O 1
ATOM 1057 N N . PHE A 1 131 ? 3.200 -5.256 -8.100 1.00 81.88 131 PHE A N 1
ATOM 1058 C CA . PHE A 1 131 ? 1.859 -4.710 -8.226 1.00 81.88 131 PHE A CA 1
ATOM 1059 C C . PHE A 1 131 ? 0.854 -5.475 -7.360 1.00 81.88 131 PHE A C 1
ATOM 1061 O O . PHE A 1 131 ? 0.113 -4.836 -6.617 1.00 81.88 131 PHE A O 1
ATOM 1068 N N . SER A 1 132 ? 0.851 -6.814 -7.401 1.00 78.81 132 SER A N 1
ATOM 1069 C CA . SER A 1 132 ? -0.052 -7.625 -6.561 1.00 78.81 132 SER A CA 1
ATOM 1070 C C . SER A 1 132 ? 0.237 -7.401 -5.075 1.00 78.81 132 SER A C 1
ATOM 1072 O O . SER A 1 132 ? -0.671 -7.070 -4.315 1.00 78.81 132 SER A O 1
ATOM 1074 N N . TRP A 1 133 ? 1.521 -7.386 -4.706 1.00 77.38 133 TRP A N 1
ATOM 1075 C CA . TRP A 1 133 ? 1.974 -7.115 -3.344 1.00 77.38 133 TRP A CA 1
ATOM 1076 C C . TRP A 1 133 ? 1.530 -5.741 -2.824 1.00 77.38 133 TRP A C 1
ATOM 1078 O O . TRP A 1 133 ? 0.947 -5.622 -1.752 1.00 77.38 133 TRP A O 1
ATOM 1088 N N . CYS A 1 134 ? 1.745 -4.666 -3.586 1.00 83.75 134 CYS A N 1
ATOM 1089 C CA . CYS A 1 134 ? 1.282 -3.350 -3.150 1.00 83.75 134 CYS A CA 1
ATOM 1090 C C . CYS A 1 134 ? -0.254 -3.238 -3.162 1.00 83.75 134 CYS A C 1
ATOM 1092 O O . CYS A 1 134 ? -0.806 -2.463 -2.381 1.00 83.75 134 CYS A O 1
ATOM 1094 N N . SER A 1 135 ? -0.942 -4.003 -4.019 1.00 83.00 135 SER A N 1
ATOM 1095 C CA . SER A 1 135 ? -2.407 -4.044 -4.071 1.00 83.00 135 SER A CA 1
ATOM 1096 C C . SER A 1 135 ? -2.998 -4.643 -2.807 1.00 83.00 135 SER A C 1
ATOM 1098 O O . SER A 1 135 ? -3.899 -4.038 -2.231 1.00 83.00 135 SER A O 1
ATOM 1100 N N . ILE A 1 136 ? -2.496 -5.798 -2.359 1.00 80.50 136 ILE A N 1
ATOM 1101 C CA . ILE A 1 136 ? -3.076 -6.502 -1.213 1.00 80.50 136 ILE A CA 1
ATOM 1102 C C . ILE A 1 136 ? -2.944 -5.678 0.071 1.00 80.50 136 ILE A C 1
ATOM 1104 O O . ILE A 1 136 ? -3.938 -5.451 0.753 1.00 80.50 136 ILE A O 1
ATOM 1108 N N . HIS A 1 137 ? -1.777 -5.075 0.315 1.00 81.38 137 HIS A N 1
ATOM 1109 C CA . HIS A 1 137 ? -1.567 -4.201 1.474 1.00 81.38 137 HIS A CA 1
ATOM 1110 C C . HIS A 1 137 ? -2.390 -2.905 1.411 1.00 81.38 137 HIS A C 1
ATOM 1112 O O . HIS A 1 137 ? -2.771 -2.353 2.444 1.00 81.38 137 HIS A O 1
ATOM 1118 N N . ALA A 1 138 ? -2.686 -2.386 0.214 1.00 86.50 138 ALA A N 1
ATOM 1119 C CA . ALA A 1 138 ? -3.602 -1.255 0.076 1.00 86.50 138 ALA A CA 1
ATOM 1120 C C . ALA A 1 138 ? -5.056 -1.669 0.358 1.00 86.50 138 ALA A C 1
ATOM 1122 O O . ALA A 1 138 ? -5.796 -0.929 1.011 1.00 86.50 138 ALA A O 1
ATOM 1123 N N . ILE A 1 139 ? -5.455 -2.854 -0.112 1.00 82.69 139 ILE A N 1
ATOM 1124 C CA . ILE A 1 139 ? -6.785 -3.423 0.103 1.00 82.69 139 ILE A CA 1
ATOM 1125 C C . ILE A 1 139 ? -7.009 -3.727 1.585 1.00 82.69 139 ILE A C 1
ATOM 1127 O O . ILE A 1 139 ? -8.068 -3.369 2.085 1.00 82.69 139 ILE A O 1
ATOM 1131 N N . ASP A 1 140 ? -6.036 -4.278 2.309 1.00 79.44 140 ASP A N 1
ATOM 1132 C CA . ASP A 1 140 ? -6.156 -4.561 3.747 1.00 79.44 140 ASP A CA 1
ATOM 1133 C C . ASP A 1 140 ? -6.486 -3.300 4.562 1.00 79.44 140 ASP A C 1
ATOM 1135 O O . ASP A 1 140 ? -7.406 -3.304 5.388 1.00 79.44 140 ASP A O 1
ATOM 1139 N N . GLY A 1 141 ? -5.830 -2.175 4.262 1.00 81.69 141 GLY A N 1
ATOM 1140 C CA . GLY A 1 141 ? -6.151 -0.879 4.863 1.00 81.69 141 GLY A CA 1
ATOM 1141 C C . GLY A 1 141 ? -7.560 -0.393 4.528 1.00 81.69 141 GLY A C 1
ATOM 1142 O O . GLY A 1 141 ? -8.287 0.079 5.403 1.00 81.69 141 GLY A O 1
ATOM 1143 N N . ILE A 1 142 ? -7.980 -0.522 3.266 1.00 84.38 142 ILE A N 1
ATOM 1144 C CA . ILE A 1 142 ? -9.340 -0.163 2.835 1.00 84.38 142 ILE A CA 1
ATOM 1145 C C . ILE A 1 142 ? -10.369 -1.043 3.542 1.00 84.38 142 ILE A C 1
ATOM 1147 O O . ILE A 1 142 ? -11.331 -0.525 4.105 1.00 84.38 142 ILE A O 1
ATOM 1151 N N . LEU A 1 143 ? -10.175 -2.361 3.533 1.00 82.81 143 LEU A N 1
ATOM 1152 C CA . LEU A 1 143 ? -11.073 -3.323 4.155 1.00 82.81 143 LEU A CA 1
ATOM 1153 C C . LEU A 1 143 ? -11.173 -3.071 5.654 1.00 82.81 143 LEU A C 1
ATOM 1155 O O . LEU A 1 143 ? -12.276 -3.086 6.184 1.00 82.81 143 LEU A O 1
ATOM 1159 N N . THR A 1 144 ? -10.073 -2.754 6.332 1.00 78.62 144 THR A N 1
ATOM 1160 C CA . THR A 1 144 ? -10.107 -2.431 7.762 1.00 78.62 144 THR A CA 1
ATOM 1161 C C . THR A 1 144 ? -10.927 -1.167 8.026 1.00 78.62 144 THR A C 1
ATOM 1163 O O . THR A 1 144 ? -11.790 -1.156 8.906 1.00 78.62 144 THR A O 1
ATOM 1166 N N . LEU A 1 145 ? -10.756 -0.121 7.212 1.00 80.31 145 LEU A N 1
ATOM 1167 C CA . LEU A 1 145 ? -11.554 1.105 7.317 1.00 80.31 145 LEU A CA 1
ATOM 1168 C C . LEU A 1 145 ? -13.041 0.890 6.995 1.00 80.31 145 LEU A C 1
ATOM 1170 O O . LEU A 1 145 ? -13.899 1.489 7.649 1.00 80.31 145 LEU A O 1
ATOM 1174 N N . VAL A 1 146 ? -13.347 0.064 5.990 1.00 76.75 146 VAL A N 1
ATOM 1175 C CA . VAL A 1 146 ? -14.714 -0.224 5.526 1.00 76.75 146 VAL A CA 1
ATOM 1176 C C . VAL A 1 146 ? -15.440 -1.162 6.489 1.00 76.75 146 VAL A C 1
ATOM 1178 O O . VAL A 1 146 ? -16.588 -0.901 6.850 1.00 76.75 146 VAL A O 1
ATOM 1181 N N . PHE A 1 147 ? -14.782 -2.243 6.907 1.00 67.56 147 PHE A N 1
ATOM 1182 C CA . PHE A 1 147 ? -15.402 -3.355 7.618 1.00 67.56 147 PHE A CA 1
ATOM 1183 C C . PHE A 1 147 ? -15.225 -3.310 9.137 1.00 67.56 147 PHE A C 1
ATOM 1185 O O . PHE A 1 147 ? -16.070 -3.909 9.806 1.00 67.56 147 PHE A O 1
ATOM 1192 N N . ASN A 1 148 ? -14.224 -2.632 9.738 1.00 64.75 148 ASN A N 1
ATOM 1193 C CA . ASN A 1 148 ? -14.183 -2.596 11.211 1.00 64.75 148 ASN A CA 1
ATOM 1194 C C . ASN A 1 148 ? -13.317 -1.535 11.937 1.00 64.75 148 ASN A C 1
ATOM 1196 O O . ASN A 1 148 ? -12.092 -1.543 11.884 1.00 64.75 148 ASN A O 1
ATOM 1200 N N . SER A 1 149 ? -13.972 -0.722 12.788 1.00 54.62 149 SER A N 1
ATOM 1201 C CA . SER A 1 149 ? -13.907 -0.780 14.279 1.00 54.62 149 SER A CA 1
ATOM 1202 C C . SER A 1 149 ? -14.029 0.593 14.978 1.00 54.62 149 SER A C 1
ATOM 1204 O O . SER A 1 149 ? -14.853 0.742 15.880 1.00 54.62 149 SER A O 1
ATOM 1206 N N . SER A 1 150 ? -13.335 1.647 14.527 1.00 48.84 150 SER A N 1
ATOM 1207 C CA . SER A 1 150 ? -13.334 2.953 15.235 1.00 48.84 150 SER A CA 1
ATOM 1208 C C . SER A 1 150 ? -14.339 3.996 14.718 1.00 48.84 150 SER A C 1
ATOM 1210 O O . SER A 1 150 ? -14.771 4.863 15.479 1.00 48.84 150 SER A O 1
ATOM 1212 N N . LEU A 1 151 ? -14.755 3.938 13.446 1.00 54.00 151 LEU A N 1
ATOM 1213 C CA . LEU A 1 151 ? -15.689 4.922 12.864 1.00 54.00 151 LEU A CA 1
ATOM 1214 C C . LEU A 1 151 ? -17.136 4.733 13.339 1.00 54.00 151 LEU A C 1
ATOM 1216 O O . LEU A 1 151 ? -17.878 5.712 13.440 1.00 54.00 151 LEU A O 1
ATOM 1220 N N . ARG A 1 152 ? -17.536 3.497 13.669 1.00 56.84 152 ARG A N 1
ATOM 1221 C CA . ARG A 1 152 ? -18.863 3.210 14.238 1.00 56.84 152 ARG A CA 1
ATOM 1222 C C . ARG A 1 152 ? -18.971 3.747 15.666 1.00 56.84 152 ARG A C 1
ATOM 1224 O O . ARG A 1 152 ? -19.927 4.449 15.964 1.00 56.84 152 ARG A O 1
ATOM 1231 N N . ILE A 1 153 ? -17.933 3.552 16.482 1.00 55.22 153 ILE A N 1
ATOM 1232 C CA . ILE A 1 153 ? -17.863 4.065 17.860 1.00 55.22 153 ILE A CA 1
ATOM 1233 C C . ILE A 1 153 ? -17.791 5.596 17.884 1.00 55.22 153 ILE A C 1
ATOM 1235 O O . ILE A 1 153 ? -18.500 6.219 18.664 1.00 55.22 153 ILE A O 1
ATOM 1239 N N . PHE A 1 154 ? -16.996 6.236 17.016 1.00 54.94 154 PHE A N 1
ATOM 1240 C CA . PHE A 1 154 ? -16.984 7.705 16.924 1.00 54.94 154 PHE A CA 1
ATOM 1241 C C . PHE A 1 154 ? -18.329 8.276 16.457 1.00 54.94 154 PHE A C 1
ATOM 1243 O O . PHE A 1 154 ? -18.755 9.322 16.952 1.00 54.94 154 PHE A O 1
ATOM 1250 N N . ARG A 1 155 ? -19.010 7.601 15.517 1.00 60.34 155 ARG A N 1
ATOM 1251 C CA . ARG A 1 155 ? -20.372 7.967 15.101 1.00 60.34 155 ARG A CA 1
ATOM 1252 C C . ARG A 1 155 ? -21.382 7.785 16.234 1.00 60.34 155 ARG A C 1
ATOM 1254 O O . ARG A 1 155 ? -22.254 8.637 16.365 1.00 60.34 155 ARG A O 1
ATOM 1261 N N . GLU A 1 156 ? -21.265 6.739 17.045 1.00 62.22 156 GLU A N 1
ATOM 1262 C CA . GLU A 1 156 ? -22.164 6.487 18.179 1.00 62.22 156 GLU A CA 1
ATOM 1263 C C . GLU A 1 156 ? -21.897 7.422 19.365 1.00 62.22 156 GLU A C 1
ATOM 1265 O O . GLU A 1 156 ? -22.829 8.083 19.806 1.00 62.22 156 GLU A O 1
ATOM 1270 N N . LYS A 1 157 ? -20.640 7.644 19.775 1.00 65.94 157 LYS A N 1
ATOM 1271 C CA . LYS A 1 157 ? -20.294 8.651 20.800 1.00 65.94 157 LYS A CA 1
ATOM 1272 C C . LYS A 1 157 ? -20.742 10.064 20.425 1.00 65.94 157 LYS A C 1
ATOM 1274 O O . LYS A 1 157 ? -21.216 10.806 21.278 1.00 65.94 157 LYS A O 1
ATOM 1279 N N . ARG A 1 158 ? -20.622 10.458 19.147 1.00 70.38 158 ARG A N 1
ATOM 1280 C CA . ARG A 1 158 ? -21.184 11.738 18.670 1.00 70.38 158 ARG A CA 1
ATOM 1281 C C . ARG A 1 158 ? -22.708 11.785 18.771 1.00 70.38 158 ARG A C 1
ATOM 1283 O O . ARG A 1 158 ? -23.244 12.872 18.951 1.00 70.38 158 ARG A O 1
ATOM 1290 N N . LYS A 1 159 ? -23.400 10.661 18.564 1.00 72.25 159 LYS A N 1
ATOM 1291 C CA . LYS A 1 159 ? -24.861 10.595 18.700 1.00 72.25 159 LYS A CA 1
ATOM 1292 C C . LYS A 1 159 ? -25.277 10.703 20.168 1.00 72.25 159 LYS A C 1
ATOM 1294 O O . LYS A 1 159 ? -26.202 11.451 20.445 1.00 72.25 159 LYS A O 1
ATOM 1299 N N . GLU A 1 160 ? -24.571 10.038 21.083 1.00 71.50 160 GLU A N 1
ATOM 1300 C CA . GLU A 1 160 ? -24.828 10.128 22.529 1.00 71.50 160 GLU A CA 1
ATOM 1301 C C . GLU A 1 160 ? -24.619 11.546 23.074 1.00 71.50 160 GLU A C 1
ATOM 1303 O O . GLU A 1 160 ? -25.509 12.067 23.735 1.00 71.50 160 GLU A O 1
ATOM 1308 N N . LEU A 1 161 ? -23.507 12.208 22.722 1.00 75.00 161 LEU A N 1
ATOM 1309 C CA . LEU A 1 161 ? -23.232 13.599 23.121 1.00 75.00 161 LEU A CA 1
ATOM 1310 C C . LEU A 1 161 ? -24.341 14.566 22.687 1.00 75.00 161 LEU A C 1
ATOM 1312 O O . LEU A 1 161 ? -24.770 15.409 23.466 1.00 75.00 161 LEU A O 1
ATOM 1316 N N . LYS A 1 162 ? -24.850 14.401 21.462 1.00 79.19 162 LYS A N 1
ATOM 1317 C CA . LYS A 1 162 ? -25.967 15.212 20.963 1.00 79.19 162 LYS A CA 1
ATOM 1318 C C . LYS A 1 162 ? -27.294 14.918 21.662 1.00 79.19 162 LYS A C 1
ATOM 1320 O O . LYS A 1 162 ? -28.132 15.805 21.711 1.00 79.19 162 LYS A O 1
ATOM 1325 N N . LEU A 1 163 ? -27.501 13.698 22.165 1.00 76.00 163 LEU A N 1
ATOM 1326 C CA . LEU A 1 163 ? -28.691 13.353 22.950 1.00 76.00 163 LEU A CA 1
ATOM 1327 C C . LEU A 1 163 ? -28.627 13.919 24.371 1.00 76.00 163 LEU A C 1
ATOM 1329 O O . LEU A 1 163 ? -29.663 14.254 24.920 1.00 76.00 163 LEU A O 1
ATOM 1333 N N . THR A 1 164 ? -27.437 14.019 24.966 1.00 76.19 164 THR A N 1
ATOM 1334 C CA . THR A 1 164 ? -27.249 14.621 26.298 1.00 76.19 164 THR A CA 1
ATOM 1335 C C . THR A 1 164 ? -27.310 16.151 26.301 1.00 76.19 164 THR A C 1
ATOM 1337 O O . THR A 1 164 ? -27.421 16.748 27.366 1.00 76.19 164 THR A O 1
ATOM 1340 N N . GLU A 1 165 ? -27.209 16.784 25.130 1.00 80.94 165 GLU A N 1
ATOM 1341 C CA . GLU A 1 165 ? -27.328 18.239 24.941 1.00 80.94 165 GLU A CA 1
ATOM 1342 C C . GLU A 1 165 ? -28.771 18.700 24.621 1.00 80.94 165 GLU A C 1
ATOM 1344 O O . GLU A 1 165 ? -28.995 19.901 24.462 1.00 80.94 165 GLU A O 1
ATOM 1349 N N . MET A 1 166 ? -29.733 17.770 24.513 1.00 62.97 166 MET A N 1
ATOM 1350 C CA . MET A 1 166 ? -31.170 18.025 24.2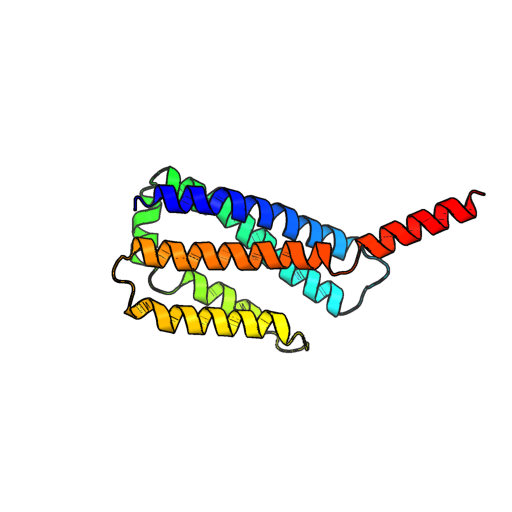97 1.00 62.97 166 MET A CA 1
ATOM 1351 C C . MET A 1 166 ? -31.977 17.817 25.578 1.00 62.97 166 MET A C 1
ATOM 1353 O O . MET A 1 166 ? -32.964 18.566 25.751 1.00 62.97 166 MET A O 1
#

Radius of gyration: 18.96 Å; chains: 1; bounding box: 54×40×47 Å

Organism: NCBI:txid2654633

Secondary structure (DSSP, 8-state):
--HHHHHHHHHHHHHHHHHHHHHHHHHHHH-SS--SHHHHHHHHHHHHHHHHHHHIIIIIHHHHHTT-TTHHHHHHHTTTHHHHHHHHHHTT------HHHHHHHHHHHHHHHHHGGG---HHHHHHHHHHHHHHHHHHHHHHHHHHSSHHHHHHHHHHHHHHHT-

Foldseek 3Di:
DQLLVLLVLLQVLLVLLLVLLVVLLVLLVPDPPDPDPVSVVSNVLSVLLNVVSVCSNPPVSVCSNVVPCVCVVVLVVVPDDPVPPSVVVVVPDPDDPPPPLVVVVVVVVVVLVVCVVVDPDSSVNVSVVVSVVSNSSSVSSVCCVVPDDRVVVVVVVVVVVVVVVD

InterPro domains:
  IPR019430 7TM GPCR, serpentine receptor class x (Srx) [PF10328] (12-76)
  IPR019430 7TM GPCR, serpentine receptor class x (Srx) [PF10328] (98-148)

Sequence (166 aa):
MPIQWIAFSLLPISFIGTICNWLTVLLCYKSTSLKNAFVYLTANQALGDAIHSTIFLFYIAPMIILNDPALSPYLNNLKCKIIFDFTTLMFRYPDTPTCNSELVFVCEILTYFAISPYVENKYFKFFLTTFSWCSIHAIDGILTLVFNSSLRIFREKRKELKLTEM

pLDDT: mean 70.17, std 16.73, range [33.94, 96.06]